Protein AF-A0A9D4EAH2-F1 (afdb_monomer)

Foldseek 3Di:
DDDDDDVQWDWDADPVVRDIDTGGHPDDQVNFDKDWDWDDDPPDIDIDIDGDGDDDPPPFQVDWDKDDDDDDDPPDDDDIDIDTDGPPDDDPDDWDDDPNHTDDDPPDDDDPPPDDDPPPPDDDDD

Nearest PDB structures (foldseek):
  5yxn-assembly1_A  TM=5.072E-01  e=2.171E-01  Homo sapiens
  8wte-assembly1_A  TM=5.025E-01  e=4.611E-01  Mus musculus
  7f5k-assembly2_C  TM=4.972E-01  e=1.386E+00  Mus musculus
  1plg-assembly1_H  TM=4.708E-01  e=1.308E+00  Mus musculus

Secondary structure (DSSP, 8-state):
------TTEEEEEEGGGTEEEEEESS--GGG-EEEEEEEEETTEEEEEEEEE----TTTT--EEEEPPP----TT------EEEE-SS---S----EETTEEPPPP--------------------

pLDDT: mean 71.51, std 20.06, range [25.08, 90.81]

Radius of gyration: 24.19 Å; Cα contacts (8 Å, |Δi|>4): 107; chains: 1; bounding box: 56×36×66 Å

InterPro domains:
  IPR013783 Immunoglobulin-like fold [G3DSA:2.60.40.10] (1-58)
  IPR036179 Immunoglobulin-like domain superfamily [SSF48726] (14-87)
  IPR037448 Zwei Ig domain protein zig-8 [PTHR23279] (2-101)

Mean predicted aligned error: 15.5 Å

Organism: Dreissena polymorpha (NCBI:txid45954)

Structure (mmCIF, N/CA/C/O backbone):
data_AF-A0A9D4EAH2-F1
#
_entry.id   AF-A0A9D4EAH2-F1
#
loop_
_atom_site.group_PDB
_atom_site.id
_atom_site.type_symbol
_atom_site.label_atom_id
_atom_site.label_alt_id
_atom_site.label_comp_id
_atom_site.label_asym_id
_atom_site.label_entity_id
_atom_site.label_seq_id
_atom_site.pdbx_PDB_ins_code
_atom_site.Cartn_x
_atom_site.Cartn_y
_atom_site.Cartn_z
_atom_site.occupancy
_atom_site.B_iso_or_equiv
_atom_site.auth_seq_id
_atom_site.auth_comp_id
_atom_site.auth_asym_id
_atom_site.auth_atom_id
_atom_site.pdbx_PDB_model_num
ATOM 1 N N . MET A 1 1 ? 11.923 -17.557 -23.191 1.00 36.41 1 MET A N 1
ATOM 2 C CA . MET A 1 1 ? 11.333 -16.357 -22.571 1.00 36.41 1 MET A CA 1
ATOM 3 C C . MET A 1 1 ? 9.854 -16.382 -22.899 1.00 36.41 1 MET A C 1
ATOM 5 O O . MET A 1 1 ? 9.486 -16.121 -24.035 1.00 36.41 1 MET A O 1
ATOM 9 N N . THR A 1 2 ? 9.031 -16.860 -21.973 1.00 41.38 2 THR A N 1
ATOM 10 C CA . THR A 1 2 ? 7.574 -16.883 -22.123 1.00 41.38 2 THR A CA 1
ATOM 11 C C . THR A 1 2 ? 7.057 -15.504 -21.752 1.00 41.38 2 THR A C 1
ATOM 13 O O . THR A 1 2 ? 7.167 -15.092 -20.602 1.00 41.38 2 THR A O 1
ATOM 16 N N . VAL A 1 3 ? 6.552 -14.765 -22.737 1.00 55.81 3 VAL A N 1
ATOM 17 C CA . VAL A 1 3 ? 5.821 -13.525 -22.479 1.00 55.81 3 VAL A CA 1
ATOM 18 C C . VAL A 1 3 ? 4.439 -13.948 -21.999 1.00 55.81 3 VAL A C 1
ATOM 20 O O . VAL A 1 3 ? 3.634 -14.438 -22.788 1.00 55.81 3 VAL A O 1
ATOM 23 N N . VAL A 1 4 ? 4.200 -13.854 -20.693 1.00 63.56 4 VAL A N 1
ATOM 24 C CA . VAL A 1 4 ? 2.857 -14.033 -20.137 1.00 63.56 4 VAL A CA 1
ATOM 25 C C . VAL A 1 4 ? 2.093 -12.753 -20.454 1.00 63.56 4 VAL A C 1
ATOM 27 O O . VAL A 1 4 ? 2.478 -11.678 -20.002 1.00 63.56 4 VAL A O 1
ATOM 30 N N . ALA A 1 5 ? 1.070 -12.854 -21.298 1.00 64.31 5 ALA A N 1
ATOM 31 C CA . ALA A 1 5 ? 0.180 -11.736 -21.570 1.00 64.31 5 ALA A CA 1
ATOM 32 C C . ALA A 1 5 ? -0.797 -11.607 -20.396 1.00 64.31 5 ALA A C 1
ATOM 34 O O . ALA A 1 5 ? -1.651 -12.471 -20.205 1.00 64.31 5 ALA A O 1
ATOM 35 N N . ASP A 1 6 ? -0.632 -10.553 -19.604 1.00 78.56 6 ASP A N 1
ATOM 36 C CA . ASP A 1 6 ? -1.571 -10.143 -18.566 1.00 78.56 6 ASP A CA 1
ATOM 37 C C . ASP A 1 6 ? -2.005 -8.706 -18.865 1.00 78.56 6 ASP A C 1
ATOM 39 O O . ASP A 1 6 ? -1.192 -7.783 -18.813 1.00 78.56 6 ASP A O 1
ATOM 43 N N . ASP A 1 7 ? -3.285 -8.513 -19.186 1.00 84.94 7 ASP A N 1
ATOM 44 C CA . ASP A 1 7 ? -3.853 -7.213 -19.573 1.00 84.94 7 ASP A CA 1
ATOM 45 C C . ASP A 1 7 ? -3.765 -6.157 -18.453 1.00 84.94 7 ASP A C 1
ATOM 47 O O . ASP A 1 7 ? -3.871 -4.945 -18.696 1.00 84.94 7 ASP A O 1
ATOM 51 N N . ARG A 1 8 ? -3.563 -6.608 -17.208 1.00 89.62 8 ARG A N 1
ATOM 52 C CA . ARG A 1 8 ? -3.345 -5.745 -16.046 1.00 89.62 8 ARG A CA 1
ATOM 53 C C . ARG A 1 8 ? -1.959 -5.113 -16.051 1.00 89.62 8 ARG A C 1
ATOM 55 O O . ARG A 1 8 ? -1.800 -4.050 -15.450 1.00 89.62 8 ARG A O 1
ATOM 62 N N . ILE A 1 9 ? -0.981 -5.746 -16.697 1.00 88.25 9 ILE A N 1
ATOM 63 C CA . ILE A 1 9 ? 0.419 -5.325 -16.708 1.00 88.25 9 ILE A CA 1
ATOM 64 C C . ILE A 1 9 ? 0.678 -4.449 -17.934 1.00 88.25 9 ILE A C 1
ATOM 66 O O . ILE A 1 9 ? 0.433 -4.838 -19.073 1.00 88.25 9 ILE A O 1
ATOM 70 N N . GLN A 1 10 ? 1.180 -3.239 -17.707 1.00 88.19 10 GLN A N 1
ATOM 71 C CA . GLN A 1 10 ? 1.417 -2.235 -18.742 1.00 88.19 10 GLN A CA 1
ATOM 72 C C . GLN A 1 10 ? 2.786 -1.593 -18.534 1.00 88.19 10 GLN A C 1
ATOM 74 O O . GLN A 1 10 ? 3.193 -1.350 -17.401 1.00 88.19 10 GLN A O 1
ATOM 79 N N . ILE A 1 11 ? 3.492 -1.302 -19.626 1.00 88.56 11 ILE A N 1
ATOM 80 C CA . ILE A 1 11 ? 4.737 -0.528 -19.585 1.00 88.56 11 ILE A CA 1
ATOM 81 C C . ILE A 1 11 ? 4.421 0.908 -19.989 1.00 88.56 11 ILE A C 1
ATOM 83 O O . ILE A 1 11 ? 3.972 1.155 -21.109 1.00 88.56 11 ILE A O 1
ATOM 87 N N . GLY A 1 12 ? 4.648 1.843 -19.072 1.00 87.94 12 GLY A N 1
ATOM 88 C CA . GLY A 1 12 ? 4.598 3.276 -19.328 1.00 87.94 12 GLY A CA 1
ATOM 89 C C . GLY A 1 12 ? 5.974 3.809 -19.718 1.00 87.94 12 GLY A C 1
ATOM 90 O O . GLY A 1 12 ? 6.988 3.343 -19.202 1.00 87.94 12 GLY A O 1
ATOM 91 N N . HIS A 1 13 ? 6.012 4.795 -20.613 1.00 90.25 13 HIS A N 1
ATOM 92 C CA . HIS A 1 13 ? 7.224 5.551 -20.920 1.00 90.25 13 HIS A CA 1
ATOM 93 C C . HIS A 1 13 ? 6.939 7.044 -20.792 1.00 90.25 13 HIS A C 1
ATOM 95 O O . HIS A 1 13 ? 5.995 7.558 -21.394 1.00 90.25 13 HIS A O 1
ATOM 101 N N . VAL A 1 14 ? 7.757 7.730 -20.000 1.00 88.81 14 VAL 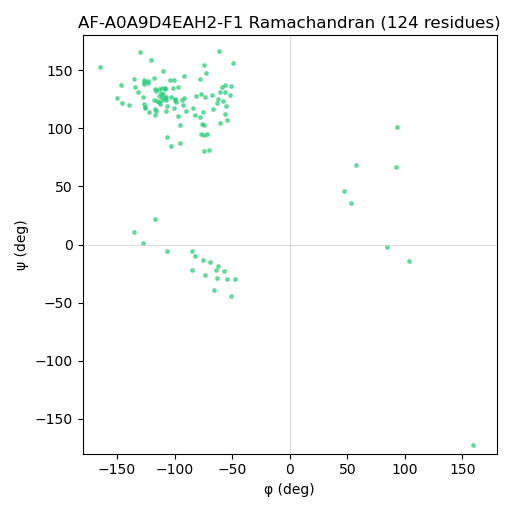A N 1
ATOM 102 C CA . VAL A 1 14 ? 7.688 9.177 -19.816 1.00 88.81 14 VAL A CA 1
ATOM 103 C C . VAL A 1 14 ? 8.868 9.806 -20.553 1.00 88.81 14 VAL A C 1
ATOM 105 O O . VAL A 1 14 ? 9.959 9.941 -19.995 1.00 88.81 14 VAL A O 1
ATOM 108 N N . ASP A 1 15 ? 8.637 10.185 -21.816 1.00 86.38 15 ASP A N 1
ATOM 109 C CA . ASP A 1 15 ? 9.677 10.618 -22.768 1.00 86.38 15 ASP A CA 1
ATOM 110 C C . ASP A 1 15 ? 10.600 11.710 -22.203 1.00 86.38 15 ASP A C 1
ATOM 112 O O . ASP A 1 15 ? 11.819 11.646 -22.335 1.00 86.38 15 ASP A O 1
ATOM 116 N N . PHE A 1 16 ? 10.0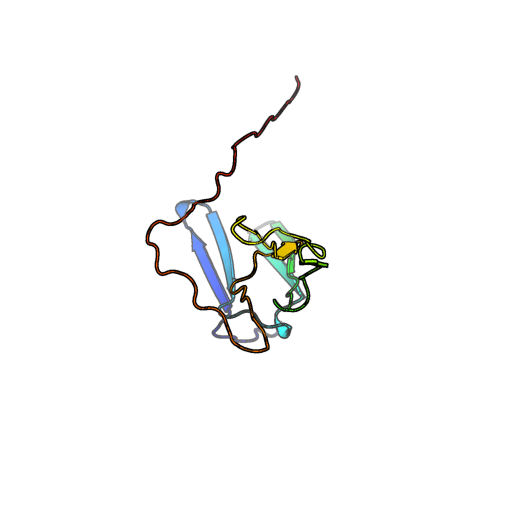32 12.716 -21.536 1.00 90.06 16 PHE A N 1
ATOM 117 C CA . PHE A 1 16 ? 10.792 13.860 -21.023 1.00 90.06 16 PHE A CA 1
ATOM 118 C C . PHE A 1 16 ? 11.619 13.546 -19.764 1.00 90.06 16 PHE A C 1
ATOM 120 O O . PHE A 1 16 ? 12.483 14.343 -19.401 1.00 90.06 16 PHE A O 1
ATOM 127 N N . LEU A 1 17 ? 11.378 12.404 -19.107 1.00 87.44 17 LEU A N 1
ATOM 128 C CA . LEU A 1 17 ? 12.128 11.948 -17.929 1.00 87.44 17 LEU A CA 1
ATOM 129 C C . LEU A 1 17 ? 13.076 10.778 -18.232 1.00 87.44 17 LEU A C 1
ATOM 131 O O . LEU A 1 17 ? 13.827 10.389 -17.341 1.00 87.44 17 LEU A O 1
ATOM 135 N N . ASN A 1 18 ? 13.065 10.219 -19.453 1.00 85.00 18 ASN A N 1
ATOM 136 C CA . ASN A 1 18 ? 13.728 8.945 -19.773 1.00 85.00 18 ASN A CA 1
ATOM 137 C C . ASN A 1 18 ? 13.399 7.857 -18.731 1.00 85.00 18 ASN A C 1
ATOM 139 O O . ASN A 1 18 ? 14.287 7.172 -18.216 1.00 85.00 18 ASN A O 1
ATOM 143 N N . GLN A 1 19 ? 12.117 7.750 -18.378 1.00 85.69 19 GLN A N 1
ATOM 144 C CA . GLN A 1 19 ? 11.623 6.857 -17.336 1.00 85.69 19 GLN A CA 1
ATOM 145 C C . GLN A 1 19 ? 10.699 5.804 -17.944 1.00 85.69 19 GLN A C 1
ATOM 147 O O . GLN A 1 19 ? 9.783 6.138 -18.698 1.00 85.69 19 GLN A O 1
ATOM 152 N N . TRP A 1 20 ? 10.933 4.543 -17.581 1.00 89.00 20 TRP A N 1
ATOM 153 C CA . TRP A 1 20 ? 10.080 3.410 -17.928 1.00 89.00 20 TRP A CA 1
ATOM 154 C C . TRP A 1 20 ? 9.483 2.822 -16.661 1.00 89.00 20 TRP A C 1
ATOM 156 O O . TRP A 1 20 ? 10.220 2.401 -15.768 1.00 89.00 20 TRP A O 1
ATOM 166 N N . ASP A 1 21 ? 8.159 2.755 -16.627 1.00 89.19 21 ASP A N 1
ATOM 167 C CA . ASP A 1 21 ? 7.402 2.308 -15.467 1.00 89.19 21 ASP 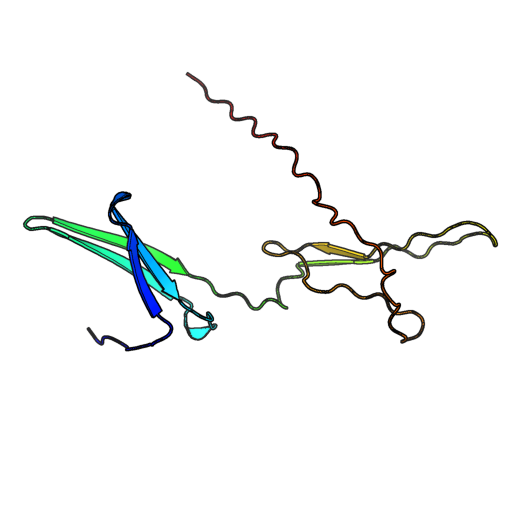A CA 1
ATOM 168 C C . ASP A 1 21 ? 6.688 0.995 -15.774 1.00 89.19 21 ASP A C 1
ATOM 170 O O . ASP A 1 21 ? 6.034 0.853 -16.808 1.00 89.19 21 ASP A O 1
ATOM 174 N N . LEU A 1 22 ? 6.778 0.039 -14.852 1.00 90.25 22 LEU A N 1
ATOM 175 C CA . LEU A 1 22 ? 5.936 -1.151 -14.850 1.00 90.25 22 LEU A CA 1
ATOM 176 C C . LEU A 1 22 ? 4.681 -0.858 -14.023 1.00 90.25 22 LEU A C 1
ATOM 178 O O . LEU A 1 22 ? 4.761 -0.660 -12.813 1.00 90.25 22 LEU A O 1
ATOM 182 N N . MET A 1 23 ? 3.523 -0.845 -14.672 1.00 90.38 23 MET A N 1
ATOM 183 C CA . MET A 1 23 ? 2.227 -0.600 -14.045 1.00 90.38 23 MET A CA 1
ATOM 184 C C . MET A 1 23 ? 1.429 -1.903 -13.980 1.00 90.38 23 MET A C 1
ATOM 186 O O . MET A 1 23 ? 1.177 -2.514 -15.013 1.00 90.38 23 MET A O 1
ATOM 190 N N . ILE A 1 24 ? 0.982 -2.306 -12.789 1.00 90.62 24 ILE A N 1
ATOM 191 C CA . ILE A 1 24 ? 0.117 -3.480 -12.590 1.00 90.62 24 ILE A CA 1
ATOM 192 C C . ILE A 1 24 ? -1.228 -2.999 -12.039 1.00 90.62 24 ILE A C 1
ATOM 194 O O . ILE A 1 24 ? -1.304 -2.451 -10.939 1.00 90.62 24 ILE A O 1
ATOM 198 N N . LYS A 1 25 ? -2.304 -3.168 -12.809 1.00 85.69 25 LYS A N 1
ATOM 199 C CA . LYS A 1 25 ? -3.666 -2.799 -12.401 1.00 85.69 25 LYS A CA 1
ATOM 200 C C . LYS A 1 25 ? -4.260 -3.906 -11.530 1.00 85.69 25 LYS A C 1
ATOM 202 O O . LYS A 1 25 ? -4.317 -5.048 -11.961 1.00 85.69 25 LYS A O 1
ATOM 207 N N . ASN A 1 26 ? -4.768 -3.568 -10.343 1.00 83.69 26 ASN A N 1
ATOM 208 C CA . ASN A 1 26 ? -5.363 -4.534 -9.407 1.00 83.69 26 ASN A CA 1
ATOM 209 C C . ASN A 1 26 ? -4.391 -5.669 -9.014 1.00 83.69 26 ASN A C 1
ATOM 211 O O . ASN A 1 26 ? -4.580 -6.822 -9.409 1.00 83.69 26 ASN A O 1
ATOM 215 N N . VAL A 1 27 ? -3.343 -5.312 -8.264 1.00 85.25 27 VAL A N 1
ATOM 216 C CA . VAL A 1 27 ? -2.299 -6.228 -7.772 1.00 85.25 27 VAL A CA 1
ATOM 217 C C . VAL A 1 27 ? -2.909 -7.382 -6.969 1.00 85.25 27 VAL A C 1
ATOM 219 O O . VAL A 1 27 ? -3.812 -7.174 -6.163 1.00 85.25 27 VAL A O 1
ATOM 222 N N . GLN A 1 28 ? -2.414 -8.593 -7.203 1.00 85.81 28 GLN A N 1
ATOM 223 C CA . GLN A 1 28 ? -2.802 -9.834 -6.534 1.00 85.81 28 GLN A CA 1
ATOM 224 C C . GLN A 1 28 ? -1.591 -10.466 -5.839 1.00 85.81 28 GLN A C 1
ATOM 226 O O . GLN A 1 28 ? -0.464 -10.226 -6.270 1.00 85.81 28 GLN A O 1
ATOM 231 N N . PRO A 1 29 ? -1.781 -11.343 -4.833 1.00 83.44 29 PRO A N 1
ATOM 232 C CA . PRO A 1 29 ? -0.669 -12.049 -4.189 1.00 83.44 29 PRO A CA 1
ATOM 233 C C . PRO A 1 29 ? 0.233 -12.813 -5.171 1.00 83.44 29 PRO A C 1
ATOM 235 O O . PRO A 1 29 ? 1.432 -12.928 -4.954 1.00 83.44 29 PRO A O 1
ATOM 238 N N . ALA A 1 30 ? -0.324 -13.290 -6.290 1.00 86.44 30 ALA A N 1
ATOM 239 C CA . ALA A 1 30 ? 0.430 -13.967 -7.347 1.00 86.44 30 ALA A CA 1
ATOM 240 C C . ALA A 1 30 ? 1.383 -13.047 -8.139 1.00 86.44 30 ALA A C 1
ATOM 242 O O . ALA A 1 30 ? 2.245 -13.556 -8.851 1.00 86.44 30 ALA A O 1
ATOM 243 N N . ASP A 1 31 ? 1.234 -11.723 -8.025 1.00 87.56 31 ASP A N 1
ATOM 244 C CA . ASP A 1 31 ? 2.121 -10.743 -8.660 1.00 87.56 31 ASP A CA 1
ATOM 245 C C . ASP A 1 31 ? 3.404 -10.503 -7.831 1.00 87.56 31 ASP A C 1
ATOM 247 O O . ASP A 1 31 ? 4.328 -9.842 -8.310 1.00 87.56 31 ASP A O 1
ATOM 251 N N . GLU A 1 32 ? 3.484 -11.023 -6.597 1.00 89.19 32 GLU A N 1
ATOM 252 C CA . GLU A 1 32 ? 4.691 -10.980 -5.761 1.00 89.19 32 GLU A CA 1
ATOM 253 C C . GLU A 1 32 ? 5.875 -11.669 -6.453 1.00 89.19 32 GLU A C 1
ATOM 255 O O . GLU A 1 32 ? 5.762 -12.767 -7.002 1.00 89.19 32 GLU A O 1
ATOM 260 N N . GLY A 1 33 ? 7.047 -11.033 -6.404 1.00 89.19 33 GLY A N 1
ATOM 261 C CA . GLY A 1 33 ? 8.248 -11.598 -7.003 1.00 89.19 33 GLY A CA 1
ATOM 262 C C . GLY A 1 33 ? 9.342 -10.582 -7.295 1.00 89.19 33 GLY A C 1
ATOM 263 O O . GLY A 1 33 ? 9.277 -9.413 -6.917 1.00 89.19 33 GLY A O 1
ATOM 264 N N . VAL A 1 34 ? 10.384 -11.049 -7.981 1.00 89.88 34 VAL A N 1
ATOM 265 C CA . VAL A 1 34 ? 11.510 -10.214 -8.411 1.00 89.88 34 VAL A CA 1
ATOM 266 C C . VAL A 1 34 ? 11.323 -9.827 -9.872 1.00 89.88 34 VAL A C 1
ATOM 268 O O . VAL A 1 34 ? 11.256 -10.684 -10.751 1.00 89.88 34 VAL A O 1
ATOM 271 N N . TYR A 1 35 ? 11.293 -8.526 -10.123 1.00 89.44 35 TYR A N 1
ATOM 272 C CA . TYR A 1 35 ? 11.196 -7.923 -11.442 1.00 89.44 35 TYR A CA 1
ATOM 273 C C . TYR A 1 35 ? 12.575 -7.458 -11.903 1.00 89.44 35 TYR A C 1
ATOM 275 O O . TYR A 1 35 ? 13.364 -6.931 -11.117 1.00 89.44 35 TYR A O 1
ATOM 283 N N . GLU A 1 36 ? 12.871 -7.633 -13.188 1.00 89.62 36 GLU A N 1
ATOM 284 C CA . GLU A 1 36 ? 14.136 -7.214 -13.788 1.00 89.62 36 GLU A CA 1
ATOM 285 C C . GLU A 1 36 ? 13.902 -6.089 -14.798 1.00 89.62 36 GLU A C 1
ATOM 287 O O . GLU A 1 36 ? 13.176 -6.251 -15.777 1.00 89.62 36 GLU A O 1
ATOM 292 N N . CYS A 1 37 ? 14.567 -4.954 -14.583 1.00 87.75 37 CYS A N 1
ATOM 293 C CA . CYS A 1 37 ? 14.706 -3.904 -15.578 1.00 87.75 37 CYS A CA 1
ATOM 294 C C . CYS A 1 37 ? 16.001 -4.129 -16.360 1.00 87.75 37 CYS A C 1
ATOM 296 O O . CYS A 1 37 ? 17.096 -4.131 -15.784 1.00 87.75 37 CYS A O 1
ATOM 298 N N . GLN A 1 38 ? 15.873 -4.303 -17.676 1.00 88.88 38 GLN A N 1
ATOM 299 C CA . GLN A 1 38 ? 16.998 -4.488 -18.582 1.00 88.88 38 GLN A CA 1
ATOM 300 C C . GLN A 1 38 ? 17.060 -3.347 -19.598 1.00 88.88 38 GLN A C 1
ATOM 302 O O . GLN A 1 38 ? 16.130 -3.132 -20.370 1.00 88.88 38 GLN A O 1
ATOM 307 N N . VAL A 1 39 ? 18.208 -2.675 -19.653 1.00 86.69 39 VAL A N 1
ATOM 308 C CA . VAL A 1 39 ? 18.532 -1.693 -20.690 1.00 86.69 39 VAL A CA 1
ATOM 309 C C . VAL A 1 39 ? 19.576 -2.303 -21.614 1.00 86.69 39 VAL A C 1
ATOM 311 O O . VAL A 1 39 ? 20.703 -2.580 -21.193 1.00 86.69 39 VAL A O 1
ATOM 314 N N . ALA A 1 40 ? 19.196 -2.513 -22.873 1.00 85.00 40 ALA A N 1
ATOM 315 C CA . ALA A 1 40 ? 20.090 -2.970 -23.927 1.00 85.00 40 ALA A CA 1
ATOM 316 C C . ALA A 1 40 ? 20.471 -1.794 -24.837 1.00 85.00 40 ALA A C 1
ATOM 318 O O . ALA A 1 40 ? 19.614 -1.095 -25.369 1.00 85.00 40 ALA A O 1
ATOM 319 N N . SER A 1 41 ? 21.769 -1.585 -25.025 1.00 81.56 41 SER A N 1
ATOM 320 C CA . SER A 1 41 ? 22.347 -0.650 -25.991 1.00 81.56 41 SER A CA 1
ATOM 321 C C . SER A 1 41 ? 23.419 -1.373 -26.808 1.00 81.56 41 SER A C 1
ATOM 323 O O . SER A 1 41 ? 23.884 -2.441 -26.407 1.00 81.56 41 SER A O 1
ATOM 325 N N . THR A 1 42 ? 23.850 -0.787 -27.929 1.00 80.12 42 THR A N 1
ATOM 326 C CA . THR A 1 42 ? 24.737 -1.396 -28.939 1.00 80.12 42 THR A CA 1
ATOM 327 C C . THR A 1 42 ? 25.977 -2.080 -28.350 1.00 80.12 42 THR A C 1
ATOM 329 O O . THR A 1 42 ? 26.443 -3.066 -28.905 1.00 80.12 42 THR A O 1
ATOM 332 N N . ASN A 1 43 ? 26.483 -1.599 -27.205 1.00 77.12 43 ASN A N 1
ATOM 333 C CA . ASN A 1 43 ? 27.688 -2.126 -26.555 1.00 77.12 43 ASN A CA 1
ATOM 334 C C . ASN A 1 43 ? 27.514 -2.494 -25.070 1.00 77.12 43 ASN A C 1
ATOM 336 O O . ASN A 1 43 ? 28.494 -2.857 -24.420 1.00 77.12 43 ASN A O 1
ATOM 340 N N . LYS A 1 44 ? 26.317 -2.345 -24.486 1.00 76.56 44 LYS A N 1
ATOM 341 C CA . LYS A 1 44 ? 26.104 -2.548 -23.042 1.00 76.56 44 LYS A CA 1
ATOM 342 C C . LYS A 1 44 ? 24.723 -3.114 -22.752 1.00 76.56 44 LYS A C 1
ATOM 344 O O . LYS A 1 44 ? 23.728 -2.630 -23.275 1.00 76.56 44 LYS A O 1
ATOM 349 N N . ASN A 1 45 ? 24.684 -4.081 -21.843 1.00 83.69 45 ASN A N 1
ATOM 350 C CA . ASN A 1 45 ? 23.463 -4.565 -21.217 1.00 83.69 45 ASN A CA 1
ATOM 351 C C . ASN A 1 45 ? 23.555 -4.270 -19.722 1.00 83.69 45 ASN A C 1
ATOM 353 O O . ASN A 1 45 ? 24.447 -4.784 -19.049 1.00 83.69 45 ASN A O 1
ATOM 357 N N . ILE A 1 46 ? 22.664 -3.425 -19.216 1.00 86.00 46 ILE A N 1
ATOM 358 C CA . ILE A 1 46 ? 22.556 -3.115 -17.789 1.00 86.00 46 ILE A CA 1
ATOM 359 C C . ILE A 1 46 ? 21.286 -3.778 -17.274 1.00 86.00 46 ILE A C 1
ATOM 361 O O . ILE A 1 46 ? 20.241 -3.685 -17.913 1.00 86.00 46 ILE A O 1
ATOM 365 N N . ARG A 1 47 ? 21.387 -4.455 -16.129 1.00 89.31 47 ARG A N 1
ATOM 366 C CA . ARG A 1 47 ? 20.273 -5.144 -15.472 1.00 89.31 47 ARG A CA 1
ATOM 367 C C . ARG A 1 47 ? 20.157 -4.679 -14.031 1.00 89.31 47 ARG A C 1
ATOM 369 O O . ARG A 1 47 ? 21.170 -4.524 -13.343 1.00 89.31 47 ARG A O 1
ATOM 376 N N . ARG A 1 48 ? 18.931 -4.455 -13.576 1.00 87.81 48 ARG A N 1
ATOM 377 C CA . ARG A 1 48 ? 18.597 -4.119 -12.190 1.00 87.81 48 ARG A CA 1
ATOM 378 C C . ARG A 1 48 ? 17.405 -4.954 -11.756 1.00 87.81 48 ARG A C 1
ATOM 380 O O . ARG A 1 48 ? 16.442 -5.062 -12.502 1.00 87.81 48 ARG A O 1
ATOM 387 N N . MET A 1 49 ? 17.480 -5.516 -10.557 1.00 87.69 49 MET A N 1
ATOM 388 C CA . MET A 1 49 ? 16.401 -6.301 -9.962 1.00 87.69 49 MET A CA 1
ATOM 389 C C . MET A 1 49 ? 15.690 -5.475 -8.892 1.00 87.69 49 MET A C 1
ATOM 391 O O . MET A 1 49 ? 16.345 -4.744 -8.146 1.00 87.69 49 MET A O 1
ATOM 395 N N . VAL A 1 50 ? 14.369 -5.603 -8.822 1.00 87.81 50 VAL A N 1
ATOM 396 C CA . VAL A 1 50 ? 13.505 -4.984 -7.813 1.00 87.81 50 VAL A CA 1
ATOM 397 C C . VAL A 1 50 ? 12.566 -6.056 -7.275 1.00 87.81 50 VAL A C 1
ATOM 399 O O . VAL A 1 50 ? 11.948 -6.773 -8.056 1.00 87.81 50 VAL A O 1
ATOM 402 N N . SER A 1 51 ? 12.453 -6.175 -5.955 1.00 87.94 51 SER A N 1
ATOM 403 C CA . SER A 1 51 ? 11.512 -7.101 -5.319 1.00 87.94 51 SER A CA 1
ATOM 404 C C . SER A 1 51 ? 10.189 -6.394 -5.039 1.00 87.94 51 SER A C 1
ATOM 406 O O . SER A 1 51 ? 10.176 -5.352 -4.385 1.00 87.94 51 SER A O 1
ATOM 408 N N . LEU A 1 52 ? 9.089 -6.972 -5.514 1.00 88.19 52 LEU A N 1
ATOM 409 C CA . LEU A 1 52 ? 7.728 -6.597 -5.152 1.00 88.19 52 LEU A CA 1
ATOM 410 C C . LEU A 1 52 ? 7.220 -7.591 -4.112 1.00 88.19 52 LEU A C 1
ATOM 412 O O . LEU A 1 52 ? 7.219 -8.789 -4.378 1.00 88.19 52 LEU A O 1
ATOM 416 N N . THR A 1 53 ? 6.762 -7.088 -2.971 1.00 85.31 53 THR A N 1
ATOM 417 C CA . THR A 1 53 ? 6.063 -7.867 -1.940 1.00 85.31 53 THR A CA 1
ATOM 418 C C . THR A 1 53 ? 4.612 -7.411 -1.898 1.00 85.31 53 TH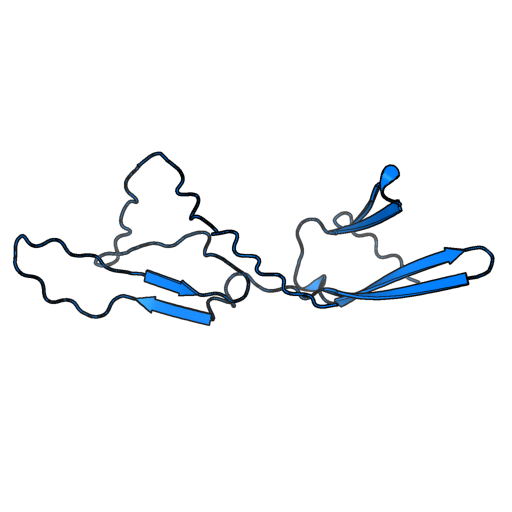R A C 1
ATOM 420 O O . THR A 1 53 ? 4.353 -6.207 -1.837 1.00 85.31 53 THR A O 1
ATOM 423 N N . VAL A 1 54 ? 3.673 -8.354 -1.942 1.00 83.75 54 VAL A N 1
ATOM 424 C CA . VAL A 1 54 ? 2.234 -8.075 -1.925 1.00 83.75 54 VAL A CA 1
ATOM 425 C C . VAL A 1 54 ? 1.685 -8.449 -0.555 1.00 83.75 54 VAL A C 1
ATOM 427 O O . VAL A 1 54 ? 1.765 -9.595 -0.129 1.00 83.75 54 VAL A O 1
ATOM 430 N N . ILE A 1 55 ? 1.131 -7.464 0.147 1.00 76.06 55 ILE A N 1
ATOM 431 C CA . ILE A 1 55 ? 0.597 -7.633 1.501 1.00 76.06 55 ILE A CA 1
ATOM 432 C C . ILE A 1 55 ? -0.932 -7.581 1.491 1.00 76.06 55 ILE A C 1
ATOM 434 O O . ILE A 1 55 ? -1.526 -6.689 0.885 1.00 76.06 55 ILE A O 1
ATOM 438 N N . ASP A 1 56 ? -1.566 -8.510 2.208 1.00 65.75 56 ASP A N 1
ATOM 439 C CA . ASP A 1 56 ? -3.006 -8.470 2.457 1.00 65.75 56 ASP A CA 1
ATOM 440 C C . ASP A 1 56 ? -3.322 -7.373 3.485 1.00 65.75 56 ASP A C 1
ATOM 442 O O . ASP A 1 56 ? -2.765 -7.344 4.587 1.00 65.75 56 ASP A O 1
ATOM 446 N N . SER A 1 57 ? -4.252 -6.477 3.144 1.00 54.34 57 SER A N 1
ATOM 447 C CA . SER A 1 57 ? -4.607 -5.281 3.931 1.00 54.34 57 SER A CA 1
ATOM 448 C C . SER A 1 57 ? -5.057 -5.573 5.368 1.00 54.34 57 SER A C 1
ATOM 450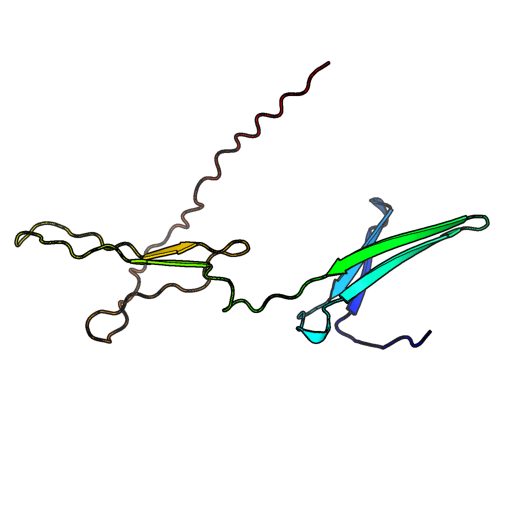 O O . SER A 1 57 ? -4.953 -4.714 6.241 1.00 54.34 57 SER A O 1
ATOM 452 N N . ILE A 1 58 ? -5.523 -6.792 5.640 1.00 53.06 58 ILE A N 1
ATOM 453 C CA . ILE A 1 58 ? -6.061 -7.202 6.943 1.00 53.06 58 ILE A CA 1
ATOM 454 C C . ILE A 1 58 ? -4.945 -7.651 7.905 1.00 53.06 58 ILE A C 1
ATOM 456 O O . ILE A 1 58 ? -5.115 -7.594 9.122 1.00 53.06 58 ILE A O 1
ATOM 460 N N . ALA A 1 59 ? -3.778 -8.056 7.397 1.00 48.62 59 ALA A N 1
ATOM 461 C CA . ALA A 1 59 ? -2.758 -8.727 8.205 1.00 48.62 59 ALA A CA 1
ATOM 462 C C . ALA A 1 59 ? -1.809 -7.781 8.971 1.00 48.62 59 ALA A C 1
ATOM 464 O O . ALA A 1 59 ? -0.993 -8.253 9.761 1.00 48.62 59 ALA A O 1
ATOM 465 N N . VAL A 1 60 ? -1.893 -6.458 8.768 1.00 51.31 60 VAL A N 1
ATOM 466 C CA . VAL A 1 60 ? -0.869 -5.499 9.247 1.00 51.31 60 VAL A CA 1
ATOM 467 C C . VAL A 1 60 ? -1.401 -4.487 10.272 1.00 51.31 60 VAL A C 1
ATOM 469 O O . VAL A 1 60 ? -0.797 -3.438 10.484 1.00 51.31 60 VAL A O 1
ATOM 472 N N . ALA A 1 61 ? -2.502 -4.786 10.969 1.00 54.44 61 ALA A N 1
ATOM 473 C CA . ALA A 1 61 ? -2.780 -4.125 12.246 1.00 54.44 61 ALA A CA 1
ATOM 474 C C . ALA A 1 61 ? -1.837 -4.725 13.302 1.00 54.44 61 ALA A C 1
ATOM 476 O O . ALA A 1 61 ? -2.194 -5.649 14.028 1.00 54.44 61 ALA A O 1
ATOM 477 N N . THR A 1 62 ? -0.589 -4.252 13.334 1.00 55.09 62 THR A N 1
ATOM 478 C CA . THR A 1 62 ? 0.450 -4.781 14.230 1.00 55.09 62 THR A CA 1
ATOM 479 C C . THR A 1 62 ? 0.081 -4.567 15.699 1.00 55.09 62 THR A C 1
ATOM 481 O O . THR A 1 62 ? 0.462 -5.368 16.550 1.00 55.09 62 THR A O 1
ATOM 484 N N . MET A 1 63 ? -0.684 -3.514 16.004 1.00 54.84 63 MET A N 1
ATOM 485 C CA . MET A 1 63 ? -1.213 -3.282 17.342 1.00 54.84 63 MET A CA 1
ATOM 486 C C . MET A 1 63 ? -2.550 -2.536 17.276 1.00 54.84 63 MET A C 1
ATOM 488 O O . MET A 1 63 ? -2.655 -1.462 16.684 1.00 54.84 63 MET A O 1
ATOM 492 N N . MET A 1 64 ? -3.570 -3.102 17.918 1.00 66.81 64 MET A N 1
ATOM 493 C CA . MET A 1 64 ? -4.824 -2.420 18.223 1.00 66.81 64 MET A CA 1
ATOM 494 C C . MET A 1 64 ? -4.889 -2.226 19.735 1.00 66.81 64 MET A C 1
ATOM 496 O O . MET A 1 64 ? -4.786 -3.196 20.484 1.00 66.81 64 MET A O 1
ATOM 500 N N . SER A 1 65 ? -5.063 -0.987 20.184 1.00 69.69 65 SER A N 1
ATOM 501 C CA . SER A 1 65 ? -5.349 -0.679 21.582 1.00 69.69 65 SER A CA 1
ATOM 502 C C . SER A 1 65 ? -6.641 0.118 21.698 1.00 69.69 65 SER A C 1
ATOM 504 O O . SER A 1 65 ? -6.939 1.007 20.898 1.00 69.69 65 SER A O 1
ATOM 506 N N . ILE A 1 66 ? -7.434 -0.228 22.704 1.00 76.69 66 ILE A N 1
ATOM 507 C CA . ILE A 1 66 ? -8.625 0.515 23.098 1.00 76.69 66 ILE A CA 1
ATOM 508 C C . ILE A 1 66 ? -8.346 1.190 24.439 1.00 76.69 66 ILE A C 1
ATOM 510 O O . ILE A 1 66 ? -7.551 0.681 25.229 1.00 76.69 66 ILE A O 1
ATOM 514 N N . SER A 1 67 ? -8.958 2.348 24.682 1.00 78.00 67 SER A N 1
ATOM 515 C CA . SER A 1 67 ? -8.903 3.018 25.981 1.00 78.00 67 SER A CA 1
ATOM 516 C C . SER A 1 67 ? -9.286 2.050 27.097 1.00 78.00 67 SER A C 1
ATOM 518 O O . SER A 1 67 ? -10.270 1.321 26.964 1.00 78.00 67 SER A O 1
ATOM 520 N N . GLU A 1 68 ? -8.523 2.084 28.186 1.00 76.75 68 GLU A N 1
ATOM 521 C CA . GLU A 1 68 ? -8.802 1.319 29.401 1.00 76.75 68 GLU A CA 1
ATOM 522 C C . GLU A 1 68 ? -10.147 1.720 30.031 1.00 76.75 68 GLU A C 1
ATOM 524 O O . GLU A 1 68 ? -10.747 2.739 29.673 1.00 76.75 68 GLU A O 1
ATOM 529 N N . GLU A 1 69 ? -10.627 0.909 30.974 1.00 79.62 69 GLU A N 1
ATOM 530 C CA . GLU A 1 69 ? -11.860 1.182 31.713 1.00 79.62 69 GLU A CA 1
ATOM 531 C C . GLU A 1 69 ? -11.777 2.536 32.438 1.00 79.62 69 GLU A C 1
ATOM 533 O O . GLU A 1 69 ? -10.878 2.780 33.242 1.00 79.62 69 GLU A O 1
ATOM 538 N N . GLN A 1 70 ? -12.735 3.426 32.161 1.00 81.06 70 GLN A N 1
ATOM 539 C CA . GLN A 1 70 ? -12.824 4.748 32.782 1.00 81.06 70 GLN A CA 1
ATOM 540 C C . GLN A 1 70 ? -14.030 4.815 33.721 1.00 81.06 70 GLN A C 1
ATOM 542 O O . GLN A 1 70 ? -15.157 4.505 33.330 1.00 81.06 70 GLN A O 1
ATOM 547 N N . TYR A 1 71 ? -13.798 5.277 34.950 1.00 84.25 71 TYR A N 1
ATOM 548 C CA . TYR A 1 71 ? -14.846 5.593 35.917 1.00 84.25 71 TYR A CA 1
ATOM 549 C C . TYR A 1 71 ? -15.117 7.096 35.858 1.00 84.25 71 TYR A C 1
ATOM 551 O O . TYR A 1 71 ? -14.267 7.894 36.243 1.00 84.25 71 TYR A O 1
ATOM 559 N N . VAL A 1 72 ? -16.287 7.478 35.349 1.00 86.50 72 VAL A N 1
ATOM 560 C CA . VAL A 1 72 ? -16.703 8.881 35.215 1.00 86.50 72 VAL A CA 1
ATOM 561 C C . VAL A 1 72 ? -17.942 9.156 36.057 1.00 86.50 72 VAL A C 1
ATOM 563 O O . VAL A 1 72 ? -18.831 8.308 36.180 1.00 86.50 72 VAL A O 1
ATOM 566 N N . GLU A 1 73 ? -18.003 10.345 36.648 1.00 90.81 73 GLU A N 1
ATOM 567 C CA . GLU A 1 73 ? -19.182 10.789 37.386 1.00 90.81 73 GLU A CA 1
ATOM 568 C C . GLU A 1 73 ? -20.321 11.171 36.435 1.00 90.81 73 GLU A C 1
ATOM 570 O O . GLU A 1 73 ? -20.127 11.527 35.270 1.00 90.81 73 GLU A O 1
ATOM 575 N N . ARG A 1 74 ? -21.560 11.088 36.930 1.00 88.69 74 ARG A N 1
ATOM 576 C CA . ARG A 1 74 ? -22.732 11.430 36.123 1.00 88.69 74 ARG A CA 1
ATOM 577 C C . ARG A 1 74 ? -22.681 12.912 35.738 1.00 88.69 74 ARG A C 1
ATOM 579 O O . ARG A 1 74 ? -22.771 13.771 36.604 1.00 88.69 74 ARG A O 1
ATOM 586 N N . GLY A 1 75 ? -22.688 13.177 34.434 1.00 87.25 75 GLY A N 1
ATOM 587 C CA . GLY A 1 75 ? -22.684 14.532 33.873 1.00 87.25 75 GLY A CA 1
ATOM 588 C C . GLY A 1 75 ? -21.323 14.955 33.327 1.00 87.25 75 GLY A C 1
ATOM 589 O O . GLY A 1 75 ? -21.272 15.892 32.536 1.00 87.25 75 GLY A O 1
ATOM 590 N N . GLU A 1 76 ? -20.260 14.225 33.668 1.00 90.06 76 GLU A N 1
ATOM 591 C CA . GLU A 1 76 ? -18.931 14.451 33.113 1.00 90.06 76 GLU A CA 1
ATOM 592 C C . GLU A 1 76 ? -18.810 13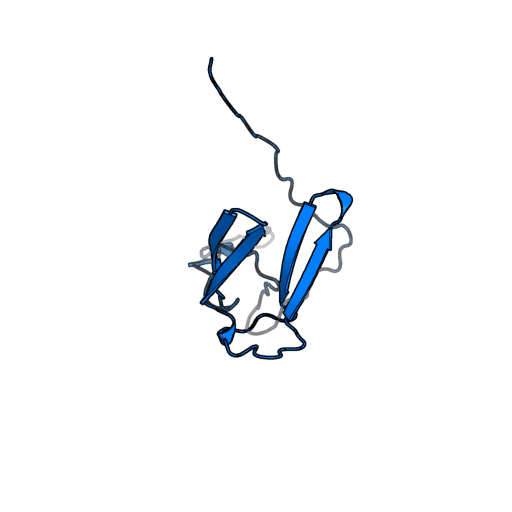.855 31.697 1.00 90.06 76 GLU A C 1
ATOM 594 O O . GLU A 1 76 ? -19.373 12.789 31.408 1.00 90.06 76 GLU A O 1
ATOM 599 N N . PRO A 1 77 ? -18.090 14.525 30.782 1.00 82.88 77 PRO A N 1
ATOM 600 C CA . PRO A 1 77 ? -17.811 13.991 29.458 1.00 82.88 77 PRO A CA 1
ATOM 601 C C . PRO A 1 77 ? -16.782 12.852 29.520 1.00 82.88 77 PRO A C 1
ATOM 603 O O . PRO A 1 77 ? -15.845 12.876 30.313 1.00 82.88 77 PRO A O 1
ATOM 606 N N . VAL A 1 78 ? -16.915 11.876 28.618 1.00 85.19 78 VAL A N 1
ATOM 607 C CA . VAL A 1 78 ? -15.985 10.745 28.478 1.00 85.19 78 VAL A CA 1
ATOM 608 C C . VAL A 1 78 ? -15.499 10.636 27.037 1.00 85.19 78 VAL A C 1
ATOM 610 O O . VAL A 1 78 ? -16.273 10.845 26.100 1.00 85.19 78 VAL A O 1
ATOM 613 N N . THR A 1 79 ? -14.222 10.302 26.852 1.00 82.12 79 THR A N 1
ATOM 614 C CA . THR A 1 79 ? -13.636 10.048 25.529 1.00 82.12 79 THR A CA 1
ATOM 615 C C . THR A 1 79 ? -12.981 8.675 25.522 1.00 82.12 79 THR A C 1
ATOM 617 O O . THR A 1 79 ? -12.034 8.422 26.263 1.00 82.12 79 THR A O 1
ATOM 620 N N . LEU A 1 80 ? -13.492 7.795 24.661 1.00 81.94 80 LEU A N 1
ATOM 621 C CA . LEU A 1 80 ? -12.907 6.484 24.405 1.00 81.94 80 LEU A CA 1
ATOM 622 C C . LEU A 1 80 ? -12.035 6.564 23.154 1.00 81.94 80 LEU A C 1
ATOM 624 O O . LEU A 1 80 ? -12.435 7.144 22.143 1.00 81.94 80 LEU A O 1
ATOM 628 N N . HIS A 1 81 ? -10.850 5.968 23.220 1.00 79.75 81 HIS A N 1
ATOM 629 C CA . HIS A 1 81 ? -9.878 5.986 22.133 1.00 79.75 81 HIS A CA 1
ATOM 630 C C . HIS A 1 81 ? -9.742 4.586 21.540 1.00 79.75 81 HIS A C 1
ATOM 632 O O . HIS A 1 81 ? -9.620 3.612 22.274 1.00 79.75 81 HIS A O 1
ATOM 638 N N . CYS A 1 82 ? -9.736 4.488 20.213 1.00 79.44 82 CYS A N 1
ATOM 639 C CA . CYS A 1 82 ? -9.316 3.290 19.495 1.00 79.44 82 CYS A CA 1
ATOM 640 C C . CYS A 1 82 ? -8.090 3.682 18.677 1.00 79.44 82 CYS A C 1
ATOM 642 O O . CYS A 1 82 ? -8.190 4.515 17.776 1.00 79.44 82 CYS A O 1
ATOM 644 N N . ASN A 1 83 ? -6.931 3.150 19.053 1.00 74.56 83 ASN A N 1
ATOM 645 C CA . ASN A 1 83 ? -5.677 3.407 18.372 1.00 74.56 83 ASN A CA 1
ATOM 646 C C . ASN A 1 83 ? -5.265 2.153 17.606 1.00 74.56 83 ASN A C 1
ATOM 648 O O . ASN A 1 83 ? -5.192 1.058 18.165 1.00 74.56 83 ASN A O 1
ATOM 652 N N . VAL A 1 84 ? -5.009 2.322 16.316 1.00 72.56 84 VAL A N 1
ATOM 653 C CA . VAL A 1 84 ? -4.600 1.245 15.422 1.00 72.56 84 VAL A CA 1
ATOM 654 C C . VAL A 1 84 ? -3.313 1.691 14.754 1.00 72.56 84 VAL A C 1
ATOM 656 O O . VAL A 1 84 ? -3.302 2.691 14.037 1.00 72.56 84 VAL A O 1
ATOM 659 N N . THR A 1 85 ? -2.229 0.959 14.994 1.00 65.56 85 THR A N 1
ATOM 660 C CA . THR A 1 85 ? -0.946 1.199 14.334 1.00 65.56 85 THR A CA 1
ATOM 661 C C . THR A 1 85 ? -0.628 0.050 13.385 1.00 65.56 85 THR A C 1
ATOM 663 O O . THR A 1 85 ? -0.653 -1.127 13.756 1.00 65.56 85 THR A O 1
ATOM 666 N N . GLY A 1 86 ? -0.334 0.404 12.134 1.00 62.78 86 GLY A N 1
ATOM 667 C CA . GLY A 1 86 ? 0.142 -0.516 11.108 1.00 62.78 86 GLY A CA 1
ATOM 668 C C . GLY A 1 86 ? 1.433 0.000 10.488 1.00 62.78 86 GLY A C 1
ATOM 669 O O . GLY A 1 86 ? 1.579 1.200 10.261 1.00 62.78 86 GLY A O 1
ATOM 670 N N . GLN A 1 87 ? 2.386 -0.897 10.222 1.00 55.56 87 GLN A N 1
ATOM 671 C CA . GLN A 1 87 ? 3.694 -0.526 9.656 1.00 55.56 87 GLN A CA 1
ATOM 672 C C . GLN A 1 87 ? 3.607 0.071 8.244 1.00 55.56 87 GLN A C 1
ATOM 674 O O . GLN A 1 87 ? 4.509 0.801 7.842 1.00 55.56 87 GLN A O 1
ATOM 679 N N . HIS A 1 88 ? 2.528 -0.201 7.504 1.00 54.91 88 HIS A N 1
ATOM 680 C CA . HIS A 1 88 ? 2.414 0.177 6.094 1.00 54.91 88 HIS A CA 1
ATOM 681 C C . HIS A 1 88 ? 1.065 0.794 5.705 1.00 54.91 88 HIS A C 1
ATOM 683 O O . HIS A 1 88 ? 0.802 0.946 4.514 1.00 54.91 88 HIS A O 1
ATOM 689 N N . TYR A 1 89 ? 0.199 1.144 6.668 1.00 58.94 89 TYR A N 1
ATOM 690 C CA . TYR A 1 89 ? -1.177 1.530 6.345 1.00 58.94 89 TYR A CA 1
ATOM 691 C C . TYR A 1 89 ? -1.947 2.251 7.474 1.00 58.94 89 TYR A C 1
ATOM 693 O O . TYR A 1 89 ? -1.699 2.017 8.657 1.00 58.94 89 TYR A O 1
ATOM 701 N N . THR A 1 90 ? -2.920 3.087 7.082 1.00 54.44 90 THR A N 1
ATOM 702 C CA . THR A 1 90 ? -3.942 3.726 7.935 1.00 54.44 90 THR 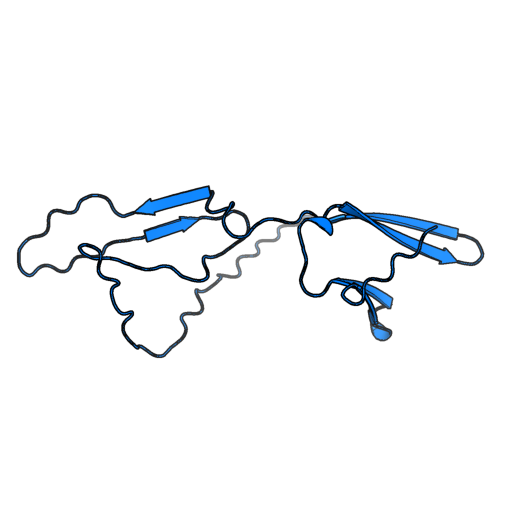A CA 1
ATOM 703 C C . THR A 1 90 ? -5.314 3.077 7.695 1.00 54.44 90 THR A C 1
ATOM 705 O O . THR A 1 90 ? -5.736 3.081 6.545 1.00 54.44 90 THR A O 1
ATOM 708 N N . PRO A 1 91 ? -6.048 2.588 8.713 1.00 59.19 91 PRO A N 1
ATOM 709 C CA . PRO A 1 91 ? -7.334 1.895 8.527 1.00 59.19 91 PRO A CA 1
ATOM 710 C C . PRO A 1 91 ? -8.367 2.659 7.672 1.00 59.19 91 PRO A C 1
ATOM 712 O O . PRO A 1 91 ? -8.679 3.805 7.992 1.00 59.19 91 PRO A O 1
ATOM 715 N N . ASP A 1 92 ? -8.943 2.013 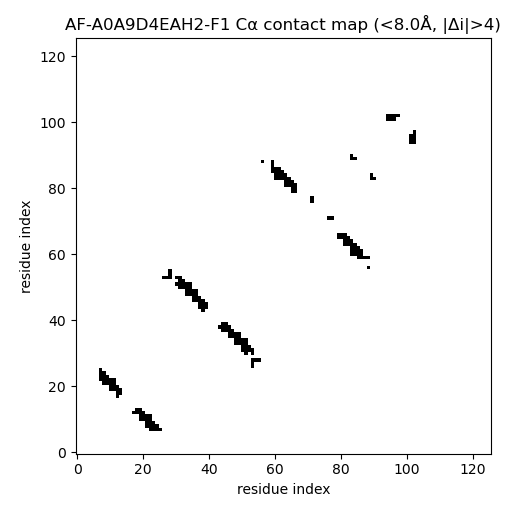6.645 1.00 60.81 92 ASP A N 1
ATOM 716 C CA . ASP A 1 92 ? -9.981 2.584 5.756 1.00 60.81 92 ASP A CA 1
ATOM 717 C C . ASP A 1 92 ? -11.277 2.847 6.534 1.00 60.81 92 ASP A C 1
ATOM 719 O O . ASP A 1 92 ? -11.951 3.862 6.336 1.00 60.81 92 ASP A O 1
ATOM 723 N N . GLU A 1 93 ? -11.634 1.940 7.451 1.00 68.69 93 GLU A N 1
ATOM 724 C CA . GLU A 1 93 ? -12.846 2.047 8.259 1.00 68.69 93 GLU A CA 1
ATOM 725 C C . GLU A 1 93 ? -12.597 1.608 9.714 1.00 68.69 93 GLU A C 1
ATOM 727 O O . GLU A 1 93 ? -12.229 0.468 9.985 1.00 68.69 93 GLU A O 1
ATOM 732 N N . ILE A 1 94 ? -12.815 2.526 10.667 1.00 75.31 94 ILE A N 1
ATOM 733 C CA . ILE A 1 94 ? -12.865 2.243 12.111 1.00 75.31 94 ILE A CA 1
ATOM 734 C C . ILE A 1 94 ? -14.290 2.496 12.600 1.00 75.31 94 ILE A C 1
ATOM 736 O O . ILE A 1 94 ? -14.844 3.580 12.386 1.00 75.31 94 ILE A O 1
ATOM 740 N N . ASP A 1 95 ? -14.871 1.519 13.288 1.00 83.94 95 ASP A N 1
ATOM 741 C CA . ASP A 1 95 ? -16.233 1.592 13.806 1.00 83.94 95 ASP A CA 1
ATOM 742 C C . ASP A 1 95 ? -16.290 1.374 15.314 1.00 83.94 95 ASP A C 1
ATOM 744 O O . ASP A 1 95 ? -15.630 0.496 15.864 1.00 83.94 95 ASP A O 1
ATOM 748 N N . PHE A 1 96 ? -17.148 2.149 15.976 1.00 82.00 96 PHE A N 1
ATOM 749 C CA . PHE A 1 96 ? -17.482 1.952 17.382 1.00 82.00 96 PHE A CA 1
ATOM 750 C C . PHE A 1 96 ? -18.826 1.244 17.511 1.00 82.00 96 PHE A C 1
ATOM 752 O O . PHE A 1 96 ? -19.810 1.653 16.893 1.00 82.00 96 PHE A O 1
ATOM 759 N N . PHE A 1 97 ? -18.887 0.237 18.377 1.00 85.44 97 PHE A N 1
ATOM 760 C CA . PHE A 1 97 ? -20.115 -0.469 18.724 1.00 85.44 97 PHE A CA 1
ATOM 761 C C . PHE A 1 97 ? -20.420 -0.268 20.206 1.00 85.44 97 PHE A C 1
ATOM 763 O O . PHE A 1 97 ? -19.538 -0.425 21.047 1.00 85.44 97 PHE A O 1
ATOM 770 N N . GLN A 1 98 ? -21.670 0.054 20.539 1.00 85.75 98 GLN A N 1
ATOM 771 C CA . GLN A 1 98 ? -22.153 -0.002 21.919 1.00 85.75 98 GLN A CA 1
ATOM 772 C C . GLN A 1 98 ? -23.188 -1.118 22.010 1.00 85.75 98 GLN A C 1
ATOM 774 O O . GLN A 1 98 ? -24.190 -1.071 21.305 1.00 85.75 98 GLN A O 1
ATOM 779 N N . ASN A 1 99 ? -22.954 -2.111 22.872 1.00 86.69 99 ASN A N 1
ATOM 780 C CA . ASN A 1 99 ? -23.862 -3.249 23.081 1.00 86.69 99 ASN A CA 1
ATOM 781 C C . ASN A 1 99 ? -24.235 -3.989 21.778 1.00 86.69 99 ASN A C 1
ATOM 783 O O . ASN A 1 99 ? -25.367 -4.431 21.609 1.00 86.69 99 ASN A O 1
ATOM 787 N N . GLY A 1 100 ? -23.288 -4.090 20.839 1.00 84.31 100 GLY A N 1
ATOM 788 C CA . GLY A 1 100 ? -23.495 -4.719 19.529 1.00 84.31 100 GLY A CA 1
ATOM 789 C C . GLY A 1 100 ? -24.109 -3.811 18.456 1.00 84.31 100 GLY A C 1
ATOM 790 O O . GLY A 1 100 ? -24.220 -4.228 17.308 1.00 84.31 100 GLY A O 1
ATOM 791 N N . GLU A 1 101 ? -24.457 -2.562 18.775 1.00 89.38 101 GLU A N 1
ATOM 792 C CA . GLU A 1 101 ? 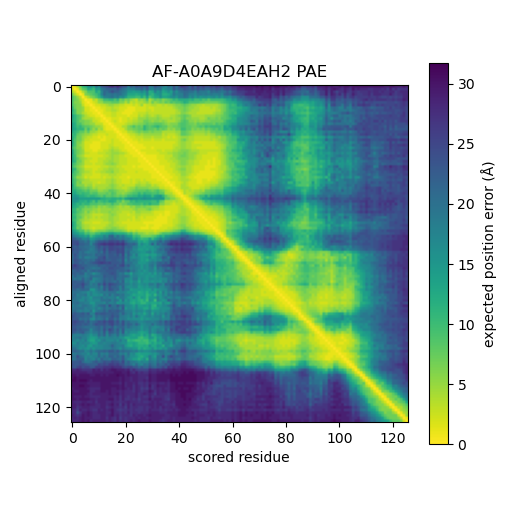-25.023 -1.608 17.816 1.00 89.38 101 GLU A CA 1
ATOM 793 C C . GLU A 1 101 ? -23.959 -0.621 17.302 1.00 89.38 101 GLU A C 1
ATOM 795 O O . GLU A 1 101 ? -23.321 0.082 18.096 1.00 89.38 101 GLU A O 1
ATOM 800 N N . LYS A 1 102 ? -23.781 -0.538 15.971 1.00 85.50 102 LYS A N 1
ATOM 801 C CA . LYS A 1 102 ? -22.839 0.397 15.322 1.00 85.50 102 LYS A CA 1
ATOM 802 C C . LYS A 1 102 ? -23.249 1.837 15.618 1.00 85.50 102 LYS A C 1
ATOM 804 O O . LYS A 1 102 ? -24.367 2.262 15.320 1.00 85.50 102 LYS A O 1
ATOM 809 N N . ARG A 1 103 ? -22.325 2.621 16.169 1.00 88.75 103 ARG A N 1
ATOM 810 C CA . ARG A 1 103 ? -22.535 4.047 16.404 1.00 88.75 103 ARG A CA 1
ATOM 811 C C . ARG A 1 103 ? -22.393 4.819 15.106 1.00 88.75 103 ARG A C 1
ATOM 813 O O . ARG A 1 103 ? -21.419 4.678 14.372 1.00 88.75 103 ARG A O 1
ATOM 820 N N . ARG A 1 104 ? -23.385 5.664 14.828 1.00 80.81 104 ARG A N 1
ATOM 821 C CA . ARG A 1 104 ? -23.356 6.549 13.665 1.00 80.81 104 ARG A CA 1
ATOM 822 C C . ARG A 1 104 ? -22.254 7.580 13.863 1.00 80.81 104 ARG A C 1
ATOM 824 O O . ARG A 1 104 ? -22.226 8.265 14.885 1.00 80.81 104 ARG A O 1
ATOM 831 N N . ARG A 1 105 ? -21.379 7.712 12.867 1.00 71.56 105 ARG A N 1
ATOM 832 C CA . ARG A 1 105 ? -20.449 8.838 12.808 1.00 71.56 105 ARG A CA 1
ATOM 833 C C . ARG A 1 105 ? -21.277 10.128 12.734 1.00 71.56 105 ARG A C 1
ATOM 835 O O . ARG A 1 105 ? -22.217 10.182 11.934 1.00 71.56 105 ARG A O 1
ATOM 842 N N . PRO A 1 106 ? -20.990 11.151 13.556 1.00 59.00 106 PRO A N 1
ATOM 843 C CA . PRO A 1 106 ? -21.612 12.453 13.381 1.00 59.00 106 PRO A CA 1
ATOM 844 C C . PRO A 1 106 ? -21.325 12.944 11.960 1.00 59.00 106 PRO A C 1
ATOM 846 O O . PRO A 1 106 ? -20.179 12.910 11.516 1.00 59.00 106 PRO A O 1
ATOM 849 N N . ILE A 1 107 ? -22.350 13.402 11.241 1.00 53.69 107 ILE A N 1
ATOM 850 C CA . ILE A 1 107 ? -22.157 14.076 9.957 1.00 53.69 107 ILE A CA 1
ATOM 851 C C . ILE A 1 107 ? -21.561 15.446 10.286 1.00 53.69 107 ILE A C 1
ATOM 853 O O . ILE A 1 107 ? -22.293 16.373 10.630 1.00 53.69 107 ILE A O 1
ATOM 857 N N . LYS A 1 108 ? -20.236 15.579 10.246 1.00 45.22 108 LYS A N 1
ATOM 858 C CA . LYS A 1 108 ? -19.589 16.889 10.197 1.00 45.22 108 LYS A CA 1
ATOM 859 C C . LYS A 1 108 ? -18.627 16.945 9.021 1.00 45.22 108 LYS A C 1
ATOM 861 O O . LYS A 1 108 ? -17.727 16.123 8.889 1.00 45.22 108 LYS A O 1
ATOM 866 N N . SER A 1 109 ? -18.918 17.918 8.165 1.00 40.91 109 SER A N 1
ATOM 867 C CA . SER A 1 109 ? -18.044 18.509 7.165 1.00 40.91 109 SER A CA 1
ATOM 868 C C . SER A 1 109 ? -16.697 18.911 7.764 1.00 40.91 109 SER A C 1
ATOM 870 O O . SER A 1 109 ? -16.622 19.239 8.945 1.00 40.91 109 SER A O 1
ATOM 872 N N . GLU A 1 110 ? -15.708 18.989 6.875 1.00 34.78 110 GLU A N 1
ATOM 873 C CA . GLU A 1 110 ? -14.330 19.459 7.066 1.00 34.78 110 GLU A CA 1
ATOM 874 C C . GLU A 1 110 ? -13.323 18.356 7.395 1.00 34.78 110 GLU A C 1
ATOM 876 O O . GLU A 1 110 ? -13.191 17.856 8.513 1.00 34.78 110 GLU A O 1
ATOM 881 N N . GLY A 1 111 ? -12.598 17.984 6.335 1.00 40.84 111 GLY A N 1
ATOM 882 C CA . GLY A 1 111 ? -11.449 17.109 6.397 1.00 40.84 111 GLY A CA 1
ATOM 883 C C . GLY A 1 111 ? -10.419 17.658 7.371 1.00 40.84 111 GLY A C 1
ATOM 884 O O . GLY A 1 111 ? -9.859 18.733 7.173 1.00 40.84 111 GLY A O 1
ATOM 885 N N . HIS A 1 112 ? -10.131 16.875 8.399 1.00 27.33 112 HIS A N 1
ATOM 886 C CA . HIS A 1 112 ? -8.873 17.010 9.101 1.00 27.33 112 HIS A CA 1
ATOM 887 C C . HIS A 1 112 ? -7.795 16.355 8.238 1.00 27.33 112 HIS A C 1
ATOM 889 O O . HIS A 1 112 ? -7.571 15.148 8.292 1.00 27.33 112 HIS A O 1
ATOM 895 N N . ILE A 1 113 ? -7.126 17.178 7.429 1.00 32.62 113 ILE A N 1
ATOM 896 C CA . ILE A 1 113 ? -5.732 16.925 7.075 1.00 32.62 113 ILE A CA 1
ATOM 897 C C . ILE A 1 113 ? -4.983 16.955 8.406 1.00 32.62 113 ILE A C 1
ATOM 899 O O . ILE A 1 113 ? -4.800 18.020 8.994 1.00 32.62 113 ILE A O 1
ATOM 903 N N . MET A 1 114 ? -4.606 15.789 8.926 1.00 29.39 114 MET A N 1
ATOM 904 C CA . MET A 1 114 ? -3.700 15.747 10.066 1.00 29.39 114 MET A CA 1
ATOM 905 C C . MET A 1 114 ? -2.350 16.275 9.591 1.00 29.39 114 MET A C 1
ATOM 907 O O . MET A 1 114 ? -1.734 15.743 8.669 1.00 29.39 114 MET A O 1
ATOM 911 N N . ALA A 1 115 ? -1.958 17.391 10.197 1.00 30.22 115 ALA A N 1
ATOM 912 C CA . ALA A 1 115 ? -0.737 18.120 9.936 1.00 30.22 115 ALA A CA 1
ATOM 913 C C . ALA A 1 115 ? 0.489 17.203 10.063 1.00 30.22 115 ALA A C 1
ATOM 915 O O . ALA A 1 115 ? 0.911 16.847 11.162 1.00 30.22 115 ALA A O 1
ATOM 916 N N . GLY A 1 116 ? 1.095 16.864 8.927 1.00 25.08 116 GLY A N 1
ATOM 917 C CA . GLY A 1 116 ? 2.495 16.480 8.881 1.00 25.08 116 GLY A CA 1
ATOM 918 C C . GLY A 1 116 ? 3.333 17.742 9.039 1.00 25.08 116 GLY A C 1
ATOM 919 O O . GLY A 1 116 ? 3.464 18.528 8.102 1.00 25.08 116 GLY A O 1
ATOM 920 N N . ILE A 1 117 ? 3.881 17.955 10.232 1.00 29.08 117 ILE A N 1
ATOM 921 C CA . ILE A 1 117 ? 4.988 18.886 10.438 1.00 29.08 117 ILE A CA 1
ATOM 922 C C . ILE A 1 117 ? 6.111 18.444 9.489 1.00 29.08 117 ILE A C 1
ATOM 924 O O . ILE A 1 117 ? 6.689 17.373 9.659 1.00 29.08 117 ILE A O 1
ATOM 928 N N . LEU A 1 118 ? 6.422 19.256 8.476 1.00 31.28 118 LEU A N 1
ATOM 929 C CA . LEU A 1 118 ? 7.662 19.120 7.717 1.00 31.28 118 LEU A CA 1
ATOM 930 C C . LEU A 1 118 ? 8.824 19.544 8.625 1.00 31.28 118 LEU A C 1
ATOM 932 O O . LEU A 1 118 ? 9.305 20.669 8.547 1.00 31.28 118 LEU A O 1
ATOM 936 N N . THR A 1 119 ? 9.293 18.653 9.492 1.00 30.05 119 THR A N 1
ATOM 937 C CA . THR A 1 119 ? 10.652 18.742 10.035 1.00 30.05 119 THR A CA 1
ATOM 938 C C . THR A 1 119 ? 11.499 17.717 9.314 1.00 30.05 119 THR A C 1
ATOM 940 O O . THR A 1 119 ? 11.684 16.602 9.790 1.00 30.05 119 THR A O 1
ATOM 943 N N . ASN A 1 120 ? 12.014 18.104 8.149 1.00 30.05 120 ASN A N 1
ATOM 944 C CA . ASN A 1 120 ? 13.180 17.439 7.596 1.00 30.05 120 ASN A CA 1
ATOM 945 C C . ASN A 1 120 ? 14.407 18.252 8.020 1.00 30.05 120 ASN A C 1
ATOM 947 O O . ASN A 1 120 ? 14.833 19.181 7.337 1.00 30.05 120 ASN A O 1
ATOM 951 N N . THR A 1 121 ? 14.946 17.945 9.198 1.00 33.66 121 THR A N 1
ATOM 952 C CA . THR A 1 121 ? 16.322 18.305 9.543 1.00 33.66 121 THR A CA 1
ATOM 953 C C . THR A 1 121 ? 17.242 17.369 8.779 1.00 33.66 121 THR A C 1
ATOM 955 O O . THR A 1 121 ? 17.528 16.267 9.237 1.00 33.66 121 THR A O 1
ATOM 958 N N . TYR A 1 122 ? 17.707 17.810 7.613 1.00 30.88 122 TYR A N 1
ATOM 959 C CA . TYR A 1 122 ? 18.863 17.209 6.966 1.00 30.88 122 TYR A CA 1
ATOM 960 C C . TYR A 1 122 ? 20.104 18.019 7.346 1.00 30.88 122 TYR A C 1
ATOM 962 O O . TYR A 1 122 ? 20.330 19.128 6.866 1.00 30.88 122 TYR A O 1
ATOM 970 N N . GLN A 1 123 ? 20.881 17.466 8.274 1.00 38.91 123 GLN A N 1
ATOM 971 C CA . GLN A 1 123 ? 22.281 17.809 8.479 1.00 38.91 123 GLN A CA 1
ATOM 972 C C . GLN A 1 123 ? 23.120 16.982 7.497 1.00 38.91 123 GLN A C 1
ATOM 974 O O . GLN A 1 123 ? 23.152 15.761 7.597 1.00 38.91 123 GLN A O 1
ATOM 979 N N . MET A 1 124 ? 23.818 17.653 6.586 1.00 37.38 124 MET A N 1
ATOM 980 C CA . MET A 1 124 ? 25.122 17.259 6.035 1.00 37.38 124 MET A CA 1
ATOM 981 C C . MET A 1 124 ? 25.847 18.596 5.792 1.00 37.38 124 MET A C 1
ATOM 983 O O . MET A 1 124 ? 25.273 19.482 5.175 1.00 37.38 124 MET A O 1
ATOM 987 N N . GLY A 1 125 ? 27.016 18.899 6.347 1.00 39.50 125 GLY A N 1
ATOM 988 C CA . GLY A 1 125 ? 28.131 18.005 6.615 1.00 39.50 125 GLY A CA 1
ATOM 989 C C . GLY A 1 125 ? 29.090 18.019 5.428 1.00 39.50 125 GLY A C 1
ATOM 990 O O . GLY A 1 125 ? 29.185 17.010 4.742 1.00 39.50 125 GLY A O 1
ATOM 991 N N . SER A 1 126 ? 29.746 19.162 5.194 1.00 34.47 126 SER A N 1
ATOM 992 C CA . SER A 1 126 ? 31.099 19.310 4.624 1.00 34.47 126 SER A CA 1
ATOM 993 C C . SER A 1 126 ? 31.493 20.782 4.624 1.00 34.47 126 SER A C 1
ATOM 995 O O . SER A 1 126 ? 30.733 21.560 4.002 1.00 34.47 126 SER A O 1
#

Sequence (126 aa):
MTVVADDRIQIGHVDFLNQWDLMIKNVQPADEGVYECQVASTNKNIRRMVSLTVIDSIAVATMMSISEEQYVERGEPVTLHCNVTGQHYTPDEIDFFQNGEKRRRPIKSEGHIMAGILTNTYQMGS

Solvent-accessible surface area (backbone atoms only — not comparable to full-atom values): 9083 Å² total; per-residue (Å²): 134,84,82,79,88,50,93,44,55,44,80,46,74,42,79,94,71,79,40,77,43,85,43,67,58,82,81,49,70,85,70,43,45,78,46,75,52,73,50,79,53,102,90,47,77,50,75,48,78,47,79,48,82,61,77,67,87,80,79,44,66,77,42,76,48,64,59,72,96,78,92,76,62,94,90,60,89,85,85,83,48,78,48,76,47,32,95,87,58,78,84,94,78,85,84,54,64,59,98,87,40,77,58,80,78,79,93,68,87,76,84,78,76,76,81,74,79,86,76,80,85,80,88,76,91,131